Protein AF-X5P9V8-F1 (afdb_monomer_lite)

Sequence (154 aa):
MRTSDTVAATGLAIGGAFGLAGTFVASVPLRETLWAIDGAALVVATALLTMKYQRLGNDCVAAGFLTFLAGESLIISGNAAGLEASVPSYVGGISLWAAALVLISAANTFALWMRLTGLIAAVLFVVTVAMVLWGSPLLPTSAPLPAAGYRSWC

pLDDT: mean 79.04, std 14.7, range [38.16, 96.38]

Structure (mmCIF, N/CA/C/O backbone):
data_AF-X5P9V8-F1
#
_entry.id   AF-X5P9V8-F1
#
loop_
_atom_site.group_PDB
_atom_site.id
_atom_site.type_symbol
_atom_site.label_atom_id
_atom_site.label_alt_id
_atom_site.label_comp_id
_atom_site.label_asym_id
_atom_site.label_entity_id
_atom_site.label_seq_id
_atom_site.pdbx_PDB_ins_code
_atom_site.Cartn_x
_atom_site.Cartn_y
_atom_site.Cartn_z
_atom_site.occupancy
_atom_site.B_iso_or_equiv
_atom_site.auth_seq_id
_atom_site.auth_comp_id
_atom_site.auth_asym_id
_atom_site.auth_atom_id
_atom_site.pdbx_PDB_model_num
ATOM 1 N N . MET A 1 1 ? -12.728 16.805 12.976 1.00 58.06 1 MET A N 1
ATOM 2 C CA . MET A 1 1 ? -11.770 15.938 12.254 1.00 58.06 1 MET A CA 1
ATOM 3 C C . MET A 1 1 ? -10.422 16.095 12.940 1.00 58.06 1 MET A C 1
ATOM 5 O O . MET A 1 1 ? -10.053 17.236 13.195 1.00 58.06 1 MET A O 1
ATOM 9 N N . ARG A 1 2 ? -9.746 15.017 13.362 1.00 80.50 2 ARG A N 1
ATOM 10 C CA . ARG A 1 2 ? -8.413 15.160 13.982 1.00 80.50 2 ARG A CA 1
ATOM 11 C C . ARG A 1 2 ? -7.394 15.472 12.881 1.00 80.50 2 ARG A C 1
ATOM 13 O O . ARG A 1 2 ? -7.542 14.961 11.779 1.00 80.50 2 ARG A O 1
ATOM 20 N N . THR A 1 3 ? -6.343 16.236 13.180 1.00 83.69 3 THR A N 1
ATOM 21 C CA . THR A 1 3 ? -5.285 16.600 12.212 1.00 83.69 3 THR A CA 1
ATOM 22 C C . THR A 1 3 ? -4.722 15.383 11.466 1.00 83.69 3 THR A C 1
ATOM 24 O O . THR A 1 3 ? -4.512 15.442 10.262 1.00 83.69 3 THR A O 1
ATOM 27 N N . SER A 1 4 ? -4.569 14.248 12.158 1.00 82.00 4 SER A N 1
ATOM 28 C CA . SER A 1 4 ? -4.122 12.975 11.571 1.00 82.00 4 SER A CA 1
ATOM 29 C C . SER A 1 4 ? -5.071 12.422 10.494 1.00 82.00 4 SER A C 1
ATOM 31 O O . SER A 1 4 ? -4.605 11.925 9.474 1.00 82.00 4 SER A O 1
ATOM 33 N N . ASP A 1 5 ? -6.393 12.566 10.659 1.00 85.62 5 ASP A N 1
ATOM 34 C CA . ASP A 1 5 ? -7.367 12.112 9.655 1.00 85.62 5 ASP A CA 1
ATOM 35 C C . ASP A 1 5 ? -7.258 12.935 8.369 1.00 85.62 5 ASP A C 1
ATOM 37 O O . ASP A 1 5 ? -7.326 12.387 7.272 1.00 85.62 5 ASP A O 1
ATOM 41 N N . THR A 1 6 ? -7.071 14.251 8.507 1.00 84.19 6 THR A N 1
ATOM 42 C CA . THR A 1 6 ? -6.880 15.153 7.370 1.00 84.19 6 THR A CA 1
ATOM 43 C C . THR A 1 6 ? -5.580 14.835 6.640 1.00 84.19 6 THR A C 1
ATOM 45 O O . THR A 1 6 ? -5.595 14.713 5.423 1.00 84.19 6 THR A O 1
ATOM 48 N N . VAL A 1 7 ? -4.473 14.62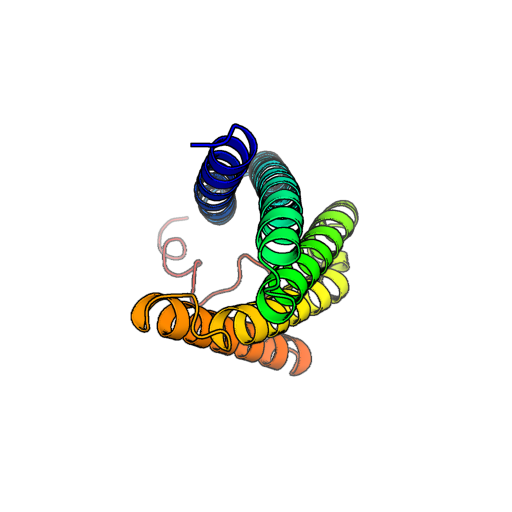7 7.363 1.00 85.19 7 VAL A N 1
ATOM 49 C CA . VAL A 1 7 ? -3.186 14.262 6.747 1.00 85.19 7 VAL A CA 1
ATOM 50 C C . VAL A 1 7 ? -3.275 12.911 6.036 1.00 85.19 7 VAL A C 1
ATOM 52 O O . VAL A 1 7 ? -2.807 12.798 4.909 1.00 85.19 7 VAL A O 1
ATOM 55 N N . ALA A 1 8 ? -3.919 11.908 6.640 1.00 81.94 8 ALA A N 1
ATOM 56 C CA . ALA A 1 8 ? -4.110 10.605 6.005 1.00 81.94 8 ALA A CA 1
ATOM 57 C C . ALA A 1 8 ? -4.977 10.694 4.737 1.00 81.94 8 ALA A C 1
ATOM 59 O O . ALA A 1 8 ? -4.637 10.098 3.718 1.00 81.94 8 ALA A O 1
ATOM 60 N N . ALA A 1 9 ? -6.069 11.464 4.775 1.00 84.44 9 ALA A N 1
ATOM 61 C CA . ALA A 1 9 ? -6.933 11.673 3.614 1.00 84.44 9 ALA A CA 1
ATOM 62 C C . ALA A 1 9 ? -6.204 12.411 2.483 1.00 84.44 9 ALA A C 1
ATOM 64 O O . ALA A 1 9 ? -6.282 11.999 1.327 1.00 84.44 9 ALA A O 1
ATOM 65 N N . THR A 1 10 ? -5.453 13.463 2.816 1.00 83.12 10 THR A N 1
ATOM 66 C CA . THR A 1 10 ? -4.633 14.196 1.847 1.00 83.12 10 THR A CA 1
ATOM 67 C C . THR A 1 10 ? -3.536 13.306 1.267 1.00 83.12 10 THR A C 1
ATOM 69 O O . THR A 1 10 ? -3.335 13.317 0.058 1.00 83.12 10 THR A O 1
ATOM 72 N N . GLY A 1 11 ? -2.869 12.490 2.089 1.00 80.75 11 GLY A N 1
ATOM 73 C CA . GLY A 1 11 ? -1.854 11.538 1.633 1.00 80.75 11 GLY A CA 1
ATOM 74 C C . GLY A 1 11 ? -2.417 10.498 0.662 1.00 80.75 11 GLY A C 1
ATOM 75 O O . GLY A 1 11 ? -1.830 10.276 -0.389 1.00 80.75 11 GLY A O 1
ATOM 76 N N . LEU A 1 12 ? -3.601 9.940 0.942 1.00 80.19 12 LEU A N 1
ATOM 77 C CA . LEU A 1 12 ? -4.298 9.037 0.014 1.00 80.19 12 LEU A CA 1
ATOM 78 C C . LEU A 1 12 ? -4.680 9.727 -1.303 1.00 80.19 12 LEU A C 1
ATOM 80 O O . LEU A 1 12 ? -4.548 9.127 -2.367 1.00 80.19 12 LEU A O 1
ATOM 84 N N . ALA A 1 13 ? -5.149 10.976 -1.242 1.00 83.25 13 ALA A N 1
ATOM 85 C CA . ALA A 1 13 ? -5.520 11.739 -2.432 1.00 83.25 13 ALA A CA 1
ATOM 86 C C . ALA A 1 13 ? -4.300 12.062 -3.310 1.00 83.25 13 ALA A C 1
ATOM 88 O O . ALA A 1 13 ? -4.366 11.920 -4.530 1.00 83.25 13 ALA A O 1
ATOM 89 N N . ILE A 1 14 ? -3.187 12.464 -2.688 1.00 82.44 14 ILE A N 1
ATOM 90 C CA . ILE A 1 14 ? -1.915 12.707 -3.375 1.00 82.44 14 ILE A CA 1
ATOM 91 C C . ILE A 1 14 ? -1.396 11.401 -3.975 1.00 82.44 14 ILE A C 1
ATOM 93 O O . ILE A 1 14 ? -1.106 11.383 -5.166 1.00 82.44 14 ILE A O 1
ATOM 97 N N . GLY A 1 15 ? -1.353 10.314 -3.201 1.00 77.94 15 GLY A N 1
ATOM 98 C CA . GLY A 1 15 ? -0.901 9.012 -3.692 1.00 77.94 15 GLY A CA 1
ATOM 99 C C . GLY A 1 15 ? -1.680 8.561 -4.927 1.00 77.94 15 GLY A C 1
ATOM 100 O O . GLY A 1 15 ? -1.131 8.417 -6.016 1.00 77.94 15 GLY A O 1
ATOM 101 N N . GLY A 1 16 ? -3.012 8.518 -4.825 1.00 74.38 16 GLY A N 1
ATOM 102 C CA . GLY A 1 16 ? -3.866 8.138 -5.953 1.00 74.38 16 GLY A CA 1
ATOM 103 C C . GLY A 1 16 ? -3.672 9.005 -7.206 1.00 74.38 16 GLY A C 1
ATOM 104 O O . GLY A 1 16 ? -3.640 8.479 -8.318 1.00 74.38 16 GLY A O 1
ATOM 105 N N . ALA A 1 17 ? -3.514 10.324 -7.053 1.00 78.62 17 ALA A N 1
ATOM 106 C CA . ALA A 1 17 ? -3.319 11.226 -8.188 1.00 78.62 17 ALA A CA 1
ATOM 107 C C . ALA A 1 17 ? -1.937 11.060 -8.843 1.00 78.62 17 ALA A C 1
ATOM 109 O O . ALA A 1 17 ? -1.839 10.962 -10.068 1.00 78.62 17 ALA A O 1
ATOM 110 N N . PHE A 1 18 ? -0.875 11.022 -8.038 1.00 76.62 18 PHE A N 1
ATOM 111 C CA . PHE A 1 18 ? 0.503 10.959 -8.522 1.00 76.62 18 PHE A CA 1
ATOM 112 C C . PHE A 1 18 ? 0.878 9.559 -9.029 1.00 76.62 18 PHE A C 1
ATOM 114 O O . PHE A 1 18 ? 1.569 9.459 -10.045 1.00 76.62 18 PHE A O 1
ATOM 121 N N . GLY A 1 19 ? 0.351 8.494 -8.420 1.00 72.69 19 GLY A N 1
ATOM 122 C CA . GLY A 1 19 ? 0.527 7.115 -8.881 1.00 72.69 19 GLY A CA 1
ATOM 123 C C . GLY A 1 19 ? -0.100 6.873 -10.256 1.00 72.69 19 GLY A C 1
ATOM 124 O O . GLY A 1 19 ? 0.534 6.313 -11.161 1.00 72.69 19 GLY A O 1
ATOM 125 N N . LEU A 1 20 ? -1.317 7.393 -10.472 1.00 74.50 20 LEU A N 1
ATOM 126 C CA . LEU A 1 20 ? -1.956 7.375 -11.790 1.00 74.50 20 LEU A CA 1
ATOM 127 C C . LEU A 1 20 ? -1.186 8.239 -12.793 1.00 74.50 20 LEU A C 1
ATOM 129 O O . LEU A 1 20 ? -0.881 7.766 -13.886 1.00 74.50 20 LEU A O 1
ATOM 133 N N . ALA A 1 21 ? -0.819 9.470 -12.426 1.00 73.25 21 ALA A N 1
ATOM 134 C CA . ALA A 1 21 ? -0.077 10.363 -13.315 1.00 73.25 21 ALA A CA 1
ATOM 135 C C . ALA A 1 21 ? 1.263 9.754 -13.765 1.00 73.25 21 ALA A C 1
ATOM 137 O O . ALA A 1 21 ? 1.567 9.772 -14.957 1.00 73.25 21 ALA A O 1
ATOM 138 N N . GLY A 1 22 ? 2.030 9.150 -12.849 1.00 66.38 22 GLY A N 1
ATOM 139 C CA . GLY A 1 22 ? 3.294 8.481 -13.167 1.00 66.38 22 GLY A CA 1
ATOM 140 C C . GLY A 1 22 ? 3.127 7.344 -14.178 1.00 66.38 22 GLY A C 1
ATOM 141 O O . GLY A 1 22 ? 3.938 7.199 -15.089 1.00 66.38 22 GLY A O 1
ATOM 142 N N . THR A 1 23 ? 2.024 6.599 -14.094 1.00 72.31 23 THR A N 1
ATOM 143 C CA . THR A 1 23 ? 1.713 5.499 -15.022 1.00 72.31 23 THR A CA 1
ATOM 144 C C . THR A 1 23 ? 1.496 5.974 -16.469 1.00 72.31 23 THR A C 1
ATOM 146 O O . THR A 1 23 ? 1.815 5.237 -17.403 1.00 72.31 23 THR A O 1
ATOM 149 N N . PHE A 1 24 ? 1.006 7.203 -16.681 1.00 73.75 24 PHE A N 1
ATOM 150 C CA . PHE A 1 24 ? 0.706 7.753 -18.017 1.00 73.75 24 PHE A CA 1
ATOM 151 C C . PHE A 1 24 ? 1.788 8.685 -18.583 1.00 73.75 24 PHE A C 1
ATOM 153 O O . PHE A 1 24 ? 1.720 9.075 -19.750 1.00 73.75 24 PHE A O 1
ATOM 160 N N . VAL A 1 25 ? 2.791 9.055 -17.786 1.00 77.69 25 VAL A N 1
ATOM 161 C CA . VAL A 1 25 ? 3.878 9.940 -18.219 1.00 77.69 25 VAL A CA 1
ATOM 162 C C . VAL A 1 25 ? 4.958 9.153 -18.967 1.00 77.69 25 VAL A C 1
ATOM 164 O O . VAL A 1 25 ? 5.521 8.183 -18.462 1.00 77.69 25 VAL A O 1
ATOM 167 N N . ALA A 1 26 ? 5.289 9.612 -20.177 1.00 69.88 26 ALA A N 1
ATOM 168 C CA . ALA A 1 26 ? 6.297 8.981 -21.031 1.00 69.88 26 ALA A CA 1
ATOM 169 C C . ALA A 1 26 ? 7.747 9.268 -20.595 1.00 69.88 26 ALA A C 1
ATOM 171 O O . ALA A 1 26 ? 8.645 8.473 -20.873 1.00 69.88 26 ALA A O 1
ATOM 172 N N . SER A 1 27 ? 8.003 10.397 -19.921 1.00 76.56 27 SER A N 1
ATOM 173 C CA . SER A 1 27 ? 9.354 10.766 -19.494 1.00 76.56 27 SER A CA 1
ATOM 174 C C . SER A 1 27 ? 9.768 9.999 -18.238 1.00 76.56 27 SER A C 1
ATOM 176 O O . SER A 1 27 ? 9.200 10.170 -17.162 1.00 76.56 27 SER A O 1
ATOM 178 N N . VAL A 1 28 ? 10.815 9.179 -18.376 1.00 74.94 28 VAL A N 1
ATOM 179 C CA . VAL A 1 28 ? 11.363 8.345 -17.292 1.00 74.94 28 VAL A CA 1
ATOM 180 C C . VAL A 1 28 ? 11.643 9.143 -16.008 1.00 74.94 28 VAL A C 1
ATOM 182 O O . VAL A 1 28 ? 11.114 8.748 -14.971 1.00 74.94 28 VAL A O 1
ATOM 185 N N . PRO A 1 29 ? 12.348 10.296 -16.044 1.00 77.88 29 PRO A N 1
ATOM 186 C CA . PRO A 1 29 ? 12.695 11.021 -14.818 1.00 77.88 29 PRO A CA 1
ATOM 187 C C . PRO A 1 29 ? 11.470 11.601 -14.103 1.00 77.88 29 PRO A C 1
ATOM 189 O O . PRO A 1 29 ? 11.405 11.644 -12.875 1.00 77.88 29 PRO A O 1
ATOM 192 N N . LEU A 1 30 ? 10.471 12.049 -14.872 1.00 77.75 30 LEU A N 1
ATOM 193 C CA . LEU A 1 30 ? 9.243 12.603 -14.313 1.00 77.75 30 LEU A CA 1
ATOM 194 C C . LEU A 1 30 ? 8.367 11.494 -13.728 1.00 77.75 30 LEU A C 1
ATOM 196 O O . LEU A 1 30 ? 7.838 11.661 -12.637 1.00 77.75 30 LEU A O 1
ATOM 200 N N . ARG A 1 31 ? 8.259 10.349 -14.407 1.00 78.81 31 ARG A N 1
ATOM 201 C CA . ARG A 1 31 ? 7.542 9.171 -13.909 1.00 78.81 31 ARG A CA 1
ATOM 202 C C . ARG A 1 31 ? 8.118 8.660 -12.591 1.00 78.81 31 ARG A C 1
ATOM 204 O O . ARG A 1 31 ? 7.361 8.471 -11.647 1.00 78.81 31 ARG A O 1
ATOM 211 N N . GLU A 1 32 ? 9.436 8.495 -12.507 1.00 78.31 32 GLU A N 1
ATOM 212 C CA . GLU A 1 32 ? 10.104 8.065 -11.271 1.00 78.31 32 GLU A CA 1
ATOM 213 C C . GLU A 1 32 ? 9.881 9.061 -10.128 1.00 78.31 32 GLU A C 1
ATOM 215 O O . GLU A 1 32 ? 9.632 8.655 -8.995 1.00 78.31 32 GLU A O 1
ATOM 220 N N . THR A 1 33 ? 9.887 10.363 -10.434 1.00 80.69 33 THR A N 1
ATOM 221 C CA . THR A 1 33 ? 9.585 11.418 -9.456 1.00 80.69 33 THR A CA 1
ATOM 222 C C . THR A 1 33 ? 8.136 11.342 -8.969 1.00 80.69 33 THR A C 1
ATOM 224 O O . THR A 1 33 ? 7.885 11.419 -7.768 1.00 80.69 33 THR A O 1
ATOM 227 N N . LEU A 1 34 ? 7.173 11.177 -9.881 1.00 81.81 34 LEU A N 1
ATOM 228 C CA . LEU A 1 34 ? 5.752 11.068 -9.538 1.00 81.81 34 LEU A CA 1
ATOM 229 C C . LEU A 1 34 ? 5.480 9.824 -8.682 1.00 81.81 34 LEU A C 1
ATOM 231 O O . LEU A 1 34 ? 4.791 9.931 -7.671 1.00 81.81 34 LEU A O 1
ATOM 235 N N . TRP A 1 35 ? 6.075 8.679 -9.028 1.00 80.75 35 TRP A N 1
ATOM 236 C CA . TRP A 1 35 ? 5.978 7.454 -8.228 1.00 80.75 35 TRP A CA 1
ATOM 237 C C . TRP A 1 35 ? 6.656 7.577 -6.861 1.00 80.75 35 TRP A C 1
ATOM 239 O O . TRP A 1 35 ? 6.138 7.061 -5.876 1.00 80.75 35 TRP A O 1
ATOM 249 N N . ALA A 1 36 ? 7.774 8.299 -6.758 1.00 83.75 36 ALA A N 1
ATOM 250 C CA . ALA A 1 36 ? 8.406 8.549 -5.464 1.00 83.75 36 ALA A CA 1
ATOM 251 C C . ALA A 1 36 ? 7.521 9.409 -4.541 1.00 83.75 36 ALA A C 1
ATOM 253 O O . ALA A 1 36 ? 7.430 9.137 -3.343 1.00 83.75 36 ALA A O 1
ATOM 254 N N . ILE A 1 37 ? 6.851 10.430 -5.092 1.00 84.19 37 ILE A N 1
ATOM 255 C CA . ILE A 1 37 ? 5.907 11.277 -4.343 1.00 84.19 37 ILE A CA 1
ATOM 256 C C . ILE A 1 37 ? 4.691 10.463 -3.891 1.00 84.19 37 ILE A C 1
ATOM 258 O O . ILE A 1 37 ? 4.285 10.575 -2.733 1.00 84.19 37 ILE A O 1
ATOM 262 N N . ASP A 1 38 ? 4.137 9.646 -4.788 1.00 84.88 38 ASP A N 1
ATOM 263 C CA . ASP A 1 38 ? 3.035 8.728 -4.495 1.00 84.88 38 ASP A CA 1
ATOM 264 C C . ASP A 1 38 ? 3.379 7.792 -3.331 1.00 84.88 38 ASP A C 1
ATOM 266 O O . ASP A 1 38 ? 2.735 7.848 -2.279 1.00 84.88 38 ASP A O 1
ATOM 270 N N . GLY A 1 39 ? 4.469 7.032 -3.458 1.00 83.81 39 GLY A N 1
ATOM 271 C CA . GLY A 1 39 ? 4.862 6.073 -2.434 1.00 83.81 39 GLY A CA 1
ATOM 272 C C . GLY A 1 39 ? 5.110 6.727 -1.073 1.00 83.81 39 GLY A C 1
ATOM 273 O O . GLY A 1 39 ? 4.636 6.237 -0.045 1.00 83.81 39 GLY A O 1
ATOM 274 N N . ALA A 1 40 ? 5.775 7.887 -1.032 1.00 88.69 40 ALA A N 1
ATOM 275 C CA . ALA A 1 40 ? 5.969 8.624 0.218 1.00 88.69 40 ALA A CA 1
ATOM 276 C C . ALA A 1 40 ? 4.634 9.063 0.853 1.00 88.69 40 ALA A C 1
ATOM 278 O O . ALA A 1 40 ? 4.457 8.956 2.072 1.00 88.69 40 ALA A O 1
ATOM 279 N N . ALA A 1 41 ? 3.679 9.527 0.043 1.00 88.31 41 ALA A N 1
ATOM 280 C CA . ALA A 1 41 ? 2.356 9.922 0.515 1.00 88.31 41 ALA A CA 1
ATOM 281 C C . ALA A 1 41 ? 1.557 8.722 1.059 1.00 88.31 41 ALA A C 1
ATOM 283 O O . ALA A 1 41 ? 0.922 8.838 2.116 1.00 88.31 41 ALA A O 1
ATOM 284 N N . LEU A 1 42 ? 1.641 7.563 0.398 1.00 87.62 42 LEU A N 1
ATOM 285 C CA . LEU A 1 42 ? 1.008 6.318 0.837 1.00 87.62 42 LEU A CA 1
ATOM 286 C C . LEU A 1 42 ? 1.615 5.785 2.139 1.00 87.62 42 LEU A C 1
ATOM 288 O O . LEU A 1 42 ? 0.861 5.417 3.046 1.00 87.62 42 LEU A O 1
ATOM 292 N N . VAL A 1 43 ? 2.943 5.817 2.299 1.00 93.62 43 VAL A N 1
ATOM 293 C CA . VAL A 1 43 ? 3.617 5.449 3.561 1.00 93.62 43 VAL A CA 1
ATOM 294 C C . VAL A 1 43 ? 3.110 6.310 4.719 1.00 93.62 43 VAL A C 1
ATOM 296 O O . VAL A 1 43 ? 2.721 5.784 5.764 1.00 93.62 43 VAL A O 1
ATOM 299 N N . VAL A 1 44 ? 3.050 7.634 4.547 1.00 92.69 44 VAL A N 1
ATOM 300 C CA . VAL A 1 44 ? 2.571 8.535 5.609 1.00 92.69 44 VAL A CA 1
ATOM 301 C C . VAL A 1 44 ? 1.102 8.264 5.941 1.00 92.69 44 VAL A C 1
ATOM 303 O O . VAL A 1 44 ? 0.742 8.153 7.117 1.00 92.69 44 VAL A O 1
ATOM 306 N N . ALA A 1 45 ? 0.243 8.127 4.929 1.00 92.44 45 ALA A N 1
ATOM 307 C CA . ALA A 1 45 ? -1.180 7.890 5.144 1.00 92.44 45 ALA A CA 1
ATOM 308 C C . ALA A 1 45 ? -1.446 6.562 5.870 1.00 92.44 45 ALA A C 1
ATOM 310 O O . ALA A 1 45 ? -2.206 6.520 6.840 1.00 92.44 45 ALA A O 1
ATOM 311 N N . THR A 1 46 ? -0.792 5.484 5.440 1.00 93.88 46 THR A N 1
ATOM 312 C CA . THR A 1 46 ? -0.971 4.139 6.009 1.00 93.88 46 THR A CA 1
ATOM 313 C C . THR A 1 46 ? -0.394 4.024 7.418 1.00 93.88 46 THR A C 1
ATOM 315 O O . THR A 1 46 ? -1.009 3.373 8.266 1.00 93.88 46 THR A O 1
ATOM 318 N N . ALA A 1 47 ? 0.693 4.735 7.739 1.00 95.00 47 ALA A N 1
ATOM 319 C CA . ALA A 1 47 ? 1.198 4.844 9.109 1.00 95.00 47 ALA A CA 1
ATOM 320 C C . ALA A 1 47 ? 0.161 5.489 10.045 1.00 95.00 47 ALA A C 1
ATOM 322 O O . ALA A 1 47 ? -0.145 4.964 11.119 1.00 95.00 47 ALA A O 1
ATOM 323 N N . LEU A 1 48 ? -0.435 6.610 9.626 1.00 93.12 48 LEU A N 1
ATOM 324 C CA . LEU A 1 48 ? -1.447 7.313 10.418 1.00 93.12 48 LEU A CA 1
ATOM 325 C C . LEU A 1 48 ? -2.731 6.490 10.581 1.00 93.12 48 LEU A C 1
ATOM 327 O O . LEU A 1 48 ? -3.303 6.456 11.676 1.00 93.12 48 LEU A O 1
ATOM 331 N N . LEU A 1 49 ? -3.164 5.787 9.529 1.00 91.75 49 LEU A N 1
ATOM 332 C CA . LEU A 1 49 ? -4.318 4.887 9.582 1.00 91.75 49 LEU A CA 1
ATOM 333 C C . LEU A 1 49 ? -4.058 3.678 10.484 1.00 91.75 49 LEU A C 1
ATOM 335 O O . LEU A 1 49 ? -4.929 3.335 11.282 1.00 91.75 49 LEU A O 1
ATOM 339 N N . THR A 1 50 ? -2.858 3.097 10.443 1.00 95.00 50 THR A N 1
ATOM 340 C CA . THR A 1 50 ? -2.443 2.024 11.362 1.00 95.00 50 THR A CA 1
ATOM 341 C C . THR A 1 50 ? -2.616 2.470 12.811 1.00 95.00 50 THR A C 1
ATOM 343 O O . THR A 1 50 ? -3.351 1.843 13.575 1.00 95.00 50 THR A O 1
ATOM 346 N N . MET A 1 51 ? -2.033 3.619 13.172 1.00 95.75 51 MET A N 1
ATOM 347 C CA . MET A 1 51 ? -2.139 4.172 14.526 1.00 95.75 51 MET A CA 1
ATOM 348 C C . MET A 1 51 ? -3.589 4.471 14.917 1.00 95.75 51 MET A C 1
ATOM 350 O O . MET A 1 51 ? -3.984 4.264 16.065 1.00 95.75 51 MET A O 1
ATOM 354 N N . LYS A 1 52 ? -4.400 4.969 13.977 1.00 92.62 52 LYS A N 1
ATOM 355 C CA . LYS A 1 52 ? -5.821 5.245 14.205 1.00 92.62 52 LYS A CA 1
ATOM 356 C C . LYS A 1 52 ? -6.592 3.969 14.526 1.00 92.62 52 LYS A C 1
ATOM 358 O O . LYS A 1 52 ? -7.279 3.937 15.541 1.00 92.62 52 LYS A O 1
ATOM 363 N N . TYR A 1 53 ? -6.497 2.943 13.684 1.00 91.94 53 TYR A N 1
ATOM 364 C CA . TYR A 1 53 ? -7.275 1.715 13.856 1.00 91.94 53 TYR A CA 1
ATOM 365 C C . TYR A 1 53 ? -6.791 0.875 15.034 1.00 91.94 53 TYR A C 1
ATOM 367 O O . TYR A 1 53 ? -7.627 0.319 15.743 1.00 91.94 53 TYR A O 1
ATOM 375 N N . GLN A 1 54 ? -5.491 0.896 15.337 1.00 93.50 54 GLN A N 1
ATOM 376 C CA . GLN A 1 54 ? -4.960 0.289 16.556 1.00 93.50 54 GLN A CA 1
ATOM 377 C C . GLN A 1 54 ? -5.555 0.952 17.809 1.00 93.50 54 GLN A C 1
ATOM 379 O O . GLN A 1 54 ? -6.036 0.275 18.711 1.00 93.50 54 GLN A O 1
ATOM 384 N N . ARG A 1 55 ? -5.621 2.292 17.851 1.00 92.81 55 ARG A N 1
ATOM 385 C CA . ARG A 1 55 ? -6.254 3.029 18.967 1.00 92.81 55 ARG A CA 1
ATOM 386 C C . ARG A 1 55 ? -7.763 2.806 19.076 1.00 92.81 55 ARG A C 1
ATOM 388 O O . ARG A 1 55 ? -8.335 3.084 20.124 1.00 92.81 55 ARG A O 1
ATOM 395 N N . LEU A 1 56 ? -8.405 2.349 18.003 1.00 91.88 56 LEU A N 1
ATOM 396 C CA . LEU A 1 56 ? -9.817 1.965 17.987 1.00 91.88 56 LEU A CA 1
ATOM 397 C C . LEU A 1 56 ? -10.029 0.483 18.349 1.00 91.88 56 LEU A C 1
ATOM 399 O O . LEU A 1 56 ? -11.165 0.021 18.304 1.00 91.88 56 LEU A O 1
ATOM 403 N N . GLY A 1 57 ? -8.965 -0.257 18.693 1.00 92.12 57 GLY A N 1
ATOM 404 C CA . GLY A 1 57 ? -9.022 -1.687 19.014 1.00 92.12 57 GLY A CA 1
ATOM 405 C C . GLY A 1 57 ? -9.280 -2.583 17.800 1.00 92.12 57 GLY A C 1
ATOM 406 O O . GLY A 1 57 ? -9.730 -3.715 17.953 1.00 92.12 57 GLY A O 1
ATOM 407 N N . ASN A 1 58 ? -9.055 -2.076 16.584 1.00 92.50 58 ASN A N 1
ATOM 408 C CA . ASN A 1 58 ? -9.243 -2.829 15.351 1.00 92.50 58 ASN A CA 1
ATOM 409 C C . ASN A 1 58 ? -7.900 -3.310 14.799 1.00 92.50 58 ASN A C 1
ATOM 411 O O . ASN A 1 58 ? -7.371 -2.777 13.817 1.00 92.50 58 ASN A O 1
ATOM 415 N N . ASP A 1 59 ? -7.362 -4.332 15.454 1.00 92.31 59 ASP A N 1
ATOM 416 C CA . ASP A 1 59 ? -6.017 -4.842 15.190 1.00 92.31 59 ASP A CA 1
ATOM 417 C C . ASP A 1 59 ? -5.883 -5.452 13.793 1.00 92.31 59 ASP A C 1
ATOM 419 O O . ASP A 1 59 ? -4.835 -5.329 13.170 1.00 92.31 59 ASP A O 1
ATOM 423 N N . CYS A 1 60 ? -6.952 -6.048 13.253 1.00 92.12 60 CYS A N 1
ATOM 424 C CA . CYS A 1 60 ? -6.939 -6.628 11.908 1.00 92.12 60 CYS A CA 1
ATOM 425 C C . CYS A 1 60 ? -6.785 -5.548 10.825 1.00 92.12 60 CYS A C 1
ATOM 427 O O . CYS A 1 60 ? -5.953 -5.679 9.927 1.00 92.12 60 CYS A O 1
ATOM 429 N N . VAL A 1 61 ? -7.527 -4.441 10.940 1.00 92.81 61 VAL A N 1
ATOM 430 C CA . VAL A 1 61 ? -7.395 -3.310 10.007 1.00 92.81 61 VAL A CA 1
ATOM 431 C C . VAL A 1 61 ? -6.056 -2.604 10.185 1.00 92.81 61 VAL A C 1
ATOM 433 O O . VAL A 1 61 ? -5.424 -2.241 9.194 1.00 92.81 61 VAL A O 1
ATOM 436 N N . ALA A 1 62 ? -5.601 -2.429 11.428 1.00 93.81 62 ALA A N 1
ATOM 437 C CA . ALA A 1 62 ? -4.293 -1.847 11.704 1.00 93.81 62 ALA A CA 1
ATOM 438 C C . ALA A 1 62 ? -3.163 -2.694 11.099 1.00 93.81 62 ALA A C 1
ATOM 440 O O . ALA A 1 62 ? -2.300 -2.152 10.413 1.00 93.81 62 ALA A O 1
ATOM 441 N N . ALA A 1 63 ? -3.210 -4.017 11.278 1.00 95.19 63 ALA A N 1
ATOM 442 C CA . ALA A 1 63 ? -2.272 -4.948 10.660 1.00 95.19 63 ALA A CA 1
ATOM 443 C C . ALA A 1 63 ? -2.311 -4.844 9.132 1.00 95.19 63 ALA A C 1
ATOM 445 O O . ALA A 1 63 ? -1.260 -4.769 8.510 1.00 95.19 63 ALA A O 1
ATOM 446 N N . GLY A 1 64 ? -3.500 -4.747 8.533 1.00 95.00 64 GLY A N 1
ATOM 447 C CA . GLY A 1 64 ? -3.645 -4.544 7.095 1.00 95.00 64 GLY A CA 1
ATOM 448 C C . GLY A 1 64 ? -2.959 -3.270 6.588 1.00 95.00 64 GLY A C 1
ATOM 449 O O . GLY A 1 64 ? -2.170 -3.338 5.649 1.00 95.00 64 GLY A O 1
ATOM 450 N N . PHE A 1 65 ? -3.174 -2.117 7.231 1.00 95.56 65 PHE A N 1
ATOM 451 C CA . PHE A 1 65 ? -2.477 -0.878 6.851 1.00 95.56 65 PHE A CA 1
ATOM 452 C C . PHE A 1 65 ? -0.963 -0.948 7.081 1.00 95.56 65 PHE A C 1
ATOM 454 O O . PHE A 1 65 ? -0.202 -0.427 6.266 1.00 95.56 65 PHE A O 1
ATOM 461 N N . LEU A 1 66 ? -0.518 -1.631 8.135 1.00 95.31 66 LEU A N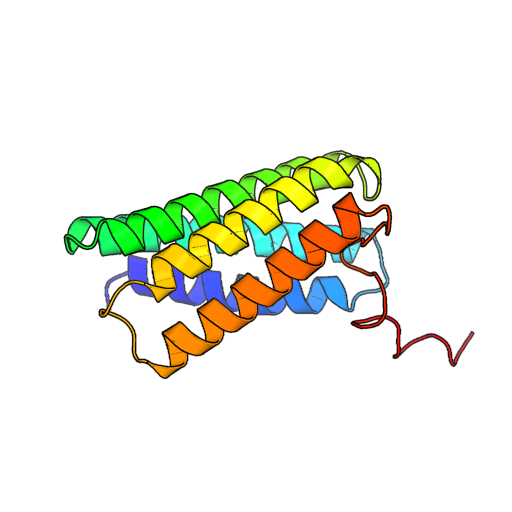 1
ATOM 462 C CA . LEU A 1 66 ? 0.901 -1.848 8.401 1.00 95.31 66 LEU A CA 1
ATOM 463 C C . LEU A 1 66 ? 1.550 -2.745 7.335 1.00 95.31 66 LEU A C 1
ATOM 465 O O . LEU A 1 66 ? 2.655 -2.465 6.877 1.00 95.31 66 LEU A O 1
ATOM 469 N N . THR A 1 67 ? 0.857 -3.801 6.901 1.00 96.38 67 THR A N 1
ATOM 470 C CA . THR A 1 67 ? 1.299 -4.657 5.792 1.00 96.38 67 THR A CA 1
ATOM 471 C C . THR A 1 67 ? 1.354 -3.872 4.481 1.00 96.38 67 THR A C 1
ATOM 473 O O . THR A 1 67 ? 2.311 -4.031 3.724 1.00 96.38 67 THR A O 1
ATOM 476 N N . PHE A 1 68 ? 0.387 -2.980 4.232 1.00 92.75 68 PHE A N 1
ATOM 477 C CA . PHE A 1 68 ? 0.408 -2.111 3.054 1.00 92.75 68 PHE A CA 1
ATOM 478 C C . PHE A 1 68 ? 1.641 -1.200 3.061 1.00 92.75 68 PHE A C 1
ATOM 480 O O . PHE A 1 68 ? 2.360 -1.130 2.067 1.00 92.75 68 PHE A O 1
ATOM 487 N N . LEU A 1 69 ? 1.921 -0.561 4.201 1.00 94.94 69 LEU A N 1
ATOM 488 C CA . LEU A 1 69 ? 3.096 0.288 4.403 1.00 94.94 69 LEU A CA 1
ATOM 489 C C . LEU A 1 69 ? 4.408 -0.462 4.132 1.00 94.94 69 LEU A C 1
ATOM 491 O O . LEU A 1 69 ? 5.318 0.086 3.507 1.00 94.94 69 LEU A O 1
ATOM 495 N N . ALA A 1 70 ? 4.511 -1.713 4.588 1.00 94.62 70 ALA A N 1
ATOM 496 C CA . ALA A 1 70 ? 5.679 -2.552 4.334 1.00 94.62 70 ALA A CA 1
ATOM 497 C C . ALA A 1 70 ? 5.843 -2.864 2.836 1.00 94.62 70 ALA A C 1
ATOM 499 O O . ALA A 1 70 ? 6.955 -2.781 2.315 1.00 94.62 70 ALA A O 1
ATOM 500 N N . GLY A 1 71 ? 4.742 -3.171 2.139 1.00 91.06 71 GLY A N 1
ATOM 501 C CA . GLY A 1 71 ? 4.743 -3.397 0.690 1.00 91.06 71 GLY A CA 1
ATOM 502 C C . GLY A 1 71 ? 5.174 -2.166 -0.103 1.00 91.06 71 GLY A C 1
ATOM 503 O O . GLY A 1 71 ? 6.044 -2.264 -0.965 1.00 91.06 71 GLY A O 1
ATOM 504 N N . GLU A 1 72 ? 4.636 -1.002 0.256 1.00 90.69 72 GLU A N 1
ATOM 505 C CA . GLU A 1 72 ? 4.998 0.287 -0.341 1.00 90.69 72 GLU A CA 1
ATOM 506 C C . GLU A 1 72 ? 6.488 0.596 -0.152 1.00 90.69 72 GLU A C 1
ATOM 508 O O . GLU A 1 72 ? 7.205 0.902 -1.101 1.00 90.69 72 GLU A O 1
ATOM 513 N N . SER A 1 73 ? 6.992 0.429 1.074 1.00 89.94 73 SER A N 1
ATOM 514 C CA . SER A 1 73 ? 8.402 0.678 1.396 1.00 89.94 73 SER A CA 1
ATOM 515 C C . SER A 1 73 ? 9.342 -0.217 0.580 1.00 89.94 73 SER A C 1
ATOM 517 O O . SER A 1 73 ? 10.409 0.227 0.150 1.00 89.94 73 SER A O 1
ATOM 519 N N . LEU A 1 74 ? 8.937 -1.466 0.329 1.00 87.94 74 LEU A N 1
ATOM 520 C CA . LEU A 1 74 ? 9.692 -2.396 -0.503 1.00 87.94 74 LEU A CA 1
ATOM 521 C C . LEU A 1 74 ? 9.721 -1.940 -1.971 1.00 87.94 74 LEU A C 1
ATOM 523 O O . LEU A 1 74 ? 10.789 -1.960 -2.583 1.00 87.94 74 LEU A O 1
ATOM 527 N N . ILE A 1 75 ? 8.599 -1.457 -2.514 1.00 84.25 75 ILE A N 1
ATOM 528 C CA . ILE A 1 75 ? 8.516 -0.941 -3.893 1.00 84.25 75 ILE A CA 1
ATOM 529 C C . ILE A 1 75 ? 9.379 0.311 -4.062 1.00 84.25 75 ILE A C 1
ATOM 531 O O . ILE A 1 75 ? 10.181 0.377 -4.995 1.00 84.25 75 ILE A O 1
ATOM 535 N N . ILE A 1 76 ? 9.292 1.262 -3.126 1.00 82.62 76 ILE A N 1
ATOM 536 C CA . ILE A 1 76 ? 10.117 2.480 -3.137 1.00 82.62 76 ILE A CA 1
ATOM 537 C C . ILE A 1 76 ? 11.605 2.122 -3.107 1.00 82.62 76 ILE A C 1
ATOM 539 O O . ILE A 1 76 ? 12.390 2.691 -3.866 1.00 82.62 76 ILE A O 1
ATOM 543 N N . SER A 1 77 ? 11.998 1.157 -2.268 1.00 80.25 77 SER A N 1
ATOM 544 C CA . SER A 1 77 ? 13.395 0.712 -2.191 1.00 80.25 77 SER A CA 1
ATOM 545 C C . SER A 1 77 ? 13.888 0.081 -3.497 1.00 80.25 77 SER A C 1
ATOM 547 O O . SER A 1 77 ? 15.057 0.229 -3.848 1.00 80.25 77 SER A O 1
ATOM 549 N N . GLY A 1 78 ? 12.986 -0.567 -4.243 1.00 71.38 78 GLY A N 1
ATOM 550 C CA . GLY A 1 78 ? 13.257 -1.107 -5.569 1.00 71.38 78 GLY A CA 1
ATOM 551 C C . GLY A 1 78 ? 13.592 -0.033 -6.591 1.00 71.38 78 GLY A C 1
ATOM 552 O O . GLY A 1 78 ? 14.561 -0.193 -7.321 1.00 71.38 78 GLY A O 1
ATOM 553 N N . ASN A 1 79 ? 12.864 1.088 -6.588 1.00 66.44 79 ASN A N 1
ATOM 554 C CA . ASN A 1 79 ? 12.962 2.135 -7.612 1.00 66.44 79 ASN A CA 1
ATOM 555 C C . ASN A 1 79 ? 14.399 2.675 -7.815 1.00 66.44 79 ASN A C 1
ATOM 557 O O . ASN A 1 79 ? 14.762 3.083 -8.914 1.00 66.44 79 ASN A O 1
ATOM 561 N N . ALA A 1 80 ? 15.254 2.609 -6.787 1.00 59.88 80 ALA A N 1
ATOM 562 C CA . ALA A 1 80 ? 16.665 2.996 -6.863 1.00 59.88 80 ALA A CA 1
ATOM 563 C C . ALA A 1 80 ? 17.553 2.049 -7.706 1.00 59.88 80 ALA A C 1
ATOM 565 O O . ALA A 1 80 ? 18.650 2.439 -8.102 1.00 59.88 80 ALA A O 1
ATOM 566 N N . ALA A 1 81 ? 17.111 0.816 -7.977 1.00 57.62 81 ALA A N 1
ATOM 567 C CA . ALA A 1 81 ? 17.863 -0.203 -8.717 1.00 57.62 81 ALA A CA 1
ATOM 568 C C . ALA A 1 81 ? 17.590 -0.197 -10.239 1.00 57.62 81 ALA A C 1
ATOM 570 O O . ALA A 1 81 ? 18.293 -0.874 -10.989 1.00 57.62 81 ALA A O 1
ATOM 571 N N . GLY A 1 82 ? 16.595 0.566 -10.709 1.00 59.94 82 GLY A N 1
ATOM 572 C CA . GLY A 1 82 ? 16.143 0.584 -12.106 1.00 59.94 82 GLY A CA 1
ATOM 573 C C . GLY A 1 82 ? 15.087 -0.488 -12.426 1.00 59.94 82 GLY A C 1
ATOM 574 O O . GLY A 1 82 ? 14.940 -1.476 -11.705 1.00 59.94 82 GLY A O 1
ATOM 575 N N . LEU A 1 83 ? 14.323 -0.287 -13.510 1.00 60.88 83 LEU A N 1
ATOM 576 C CA . LEU A 1 83 ? 13.072 -1.012 -13.815 1.00 60.88 83 LEU A CA 1
ATOM 577 C C . LEU A 1 83 ? 13.198 -2.551 -13.794 1.00 60.88 8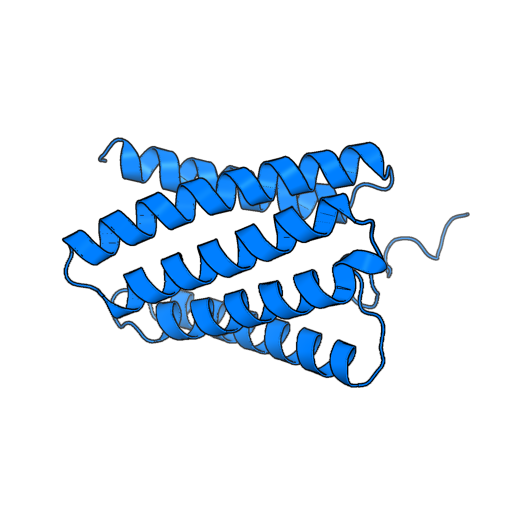3 LEU A C 1
ATOM 579 O O . LEU A 1 83 ? 12.357 -3.223 -13.202 1.00 60.88 83 LEU A O 1
ATOM 583 N N . GLU A 1 84 ? 14.245 -3.115 -14.404 1.00 59.69 84 GLU A N 1
ATOM 584 C CA . GLU A 1 84 ? 14.413 -4.577 -14.486 1.00 59.69 84 GLU A CA 1
ATOM 585 C C . GLU A 1 84 ? 14.981 -5.201 -13.204 1.00 59.69 84 GLU A C 1
ATOM 587 O O . GLU A 1 84 ? 14.574 -6.292 -12.809 1.00 59.69 84 GLU A O 1
ATOM 592 N N . ALA A 1 85 ? 15.871 -4.497 -12.499 1.00 59.94 85 ALA A N 1
ATOM 593 C CA . ALA A 1 85 ? 16.415 -4.975 -11.227 1.00 59.94 85 ALA A CA 1
ATOM 594 C C . ALA A 1 85 ? 15.401 -4.855 -10.073 1.00 59.94 85 ALA A C 1
ATOM 596 O O . ALA A 1 85 ? 15.537 -5.530 -9.053 1.00 59.94 85 ALA A O 1
ATOM 597 N N . SER A 1 86 ? 14.360 -4.036 -10.249 1.00 65.56 86 SER A N 1
ATOM 598 C CA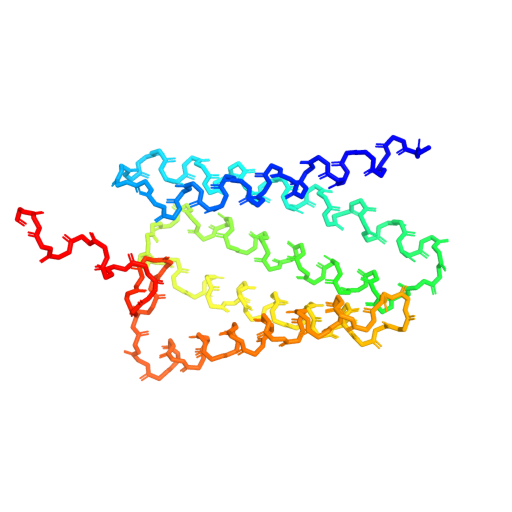 . SER A 1 86 ? 13.272 -3.841 -9.282 1.00 65.56 86 SER A CA 1
ATOM 599 C C . SER A 1 86 ? 12.216 -4.946 -9.309 1.00 65.56 86 SER A C 1
ATOM 601 O O . SER A 1 86 ? 11.298 -4.919 -8.497 1.00 65.56 86 SER A O 1
ATOM 603 N N . VAL A 1 87 ? 12.290 -5.915 -10.229 1.00 70.75 87 VAL A N 1
ATOM 604 C CA . VAL A 1 87 ? 11.236 -6.935 -10.380 1.00 70.75 87 VAL A CA 1
ATOM 605 C C . VAL A 1 87 ? 10.994 -7.729 -9.083 1.00 70.75 87 VAL A C 1
ATOM 607 O O . VAL A 1 87 ? 9.833 -7.855 -8.693 1.00 70.75 87 VAL A O 1
ATOM 610 N N . PRO A 1 88 ? 12.016 -8.211 -8.344 1.00 77.69 88 PRO A N 1
ATOM 611 C CA . PRO A 1 88 ? 11.780 -8.949 -7.101 1.00 77.69 88 PRO A CA 1
ATOM 612 C C . PRO A 1 88 ? 11.135 -8.105 -5.991 1.00 77.69 88 PRO A C 1
ATOM 614 O O . PRO A 1 88 ? 10.235 -8.585 -5.302 1.00 77.69 88 PRO A O 1
ATOM 617 N N . SER A 1 89 ? 11.560 -6.848 -5.820 1.00 81.94 89 SER A N 1
ATOM 618 C CA . SER A 1 89 ? 10.985 -5.937 -4.820 1.00 81.94 89 SER A CA 1
ATOM 619 C C . SER A 1 89 ? 9.582 -5.482 -5.210 1.00 81.94 89 SER A C 1
ATOM 621 O O . SER A 1 89 ? 8.708 -5.403 -4.349 1.00 81.94 89 SER A O 1
ATOM 623 N N . TYR A 1 90 ? 9.331 -5.278 -6.504 1.00 80.12 90 TYR A N 1
ATOM 624 C CA . TYR A 1 90 ? 8.004 -5.004 -7.040 1.00 80.12 90 TYR A CA 1
ATOM 625 C C . TYR A 1 90 ? 7.043 -6.161 -6.757 1.00 80.12 90 TYR A C 1
ATOM 627 O O . TYR A 1 90 ? 6.009 -5.941 -6.132 1.00 80.12 90 TYR A O 1
ATOM 635 N N . VAL A 1 91 ? 7.413 -7.398 -7.116 1.00 84.50 91 VAL A N 1
ATOM 636 C CA . VAL A 1 91 ? 6.608 -8.606 -6.853 1.00 84.50 91 VAL A CA 1
ATOM 637 C C . VAL A 1 91 ? 6.357 -8.795 -5.359 1.00 84.50 91 VAL A C 1
ATOM 639 O O . VAL A 1 91 ? 5.224 -9.064 -4.950 1.00 84.50 91 VAL A O 1
ATOM 642 N N . GLY A 1 92 ? 7.392 -8.631 -4.532 1.00 86.38 92 GLY A N 1
ATOM 643 C CA . GLY A 1 92 ? 7.255 -8.701 -3.079 1.00 86.38 92 GLY A CA 1
ATOM 644 C C . GLY A 1 92 ? 6.287 -7.644 -2.541 1.00 86.38 92 GLY A C 1
ATOM 645 O O . GLY A 1 92 ? 5.414 -7.956 -1.733 1.00 86.38 92 GLY A O 1
ATOM 646 N N . GLY A 1 93 ? 6.388 -6.410 -3.032 1.00 88.50 93 GLY A N 1
ATOM 647 C CA . GLY A 1 93 ? 5.552 -5.301 -2.591 1.00 88.50 93 GLY A CA 1
ATOM 648 C C . GLY A 1 93 ? 4.085 -5.448 -2.976 1.00 88.50 93 GLY A C 1
ATOM 649 O O . GLY A 1 93 ? 3.219 -5.337 -2.110 1.00 88.50 93 GLY A O 1
ATOM 650 N N . ILE A 1 94 ? 3.788 -5.799 -4.232 1.00 88.44 94 ILE A N 1
ATOM 651 C CA . ILE A 1 94 ? 2.401 -6.033 -4.671 1.00 88.44 94 ILE A CA 1
ATOM 652 C C . ILE A 1 94 ? 1.784 -7.263 -3.983 1.00 88.44 94 ILE A C 1
ATOM 654 O O . ILE A 1 94 ? 0.580 -7.285 -3.727 1.00 88.44 94 ILE A O 1
ATOM 658 N N . SER A 1 95 ? 2.597 -8.262 -3.613 1.00 89.94 95 SER A N 1
ATOM 659 C CA . SER A 1 95 ? 2.141 -9.407 -2.808 1.00 89.94 95 SER A CA 1
ATOM 660 C C . SER A 1 95 ? 1.716 -8.966 -1.405 1.00 89.94 95 SER A C 1
ATOM 662 O O . SER A 1 95 ? 0.676 -9.397 -0.901 1.00 89.94 95 SER A O 1
ATOM 664 N N . LEU A 1 96 ? 2.487 -8.069 -0.783 1.00 92.88 96 LEU A N 1
ATOM 665 C CA . LEU A 1 96 ? 2.146 -7.479 0.512 1.00 92.88 96 LEU A CA 1
ATOM 666 C C . LEU A 1 96 ? 0.908 -6.581 0.415 1.00 92.88 96 LEU A C 1
ATOM 668 O O . LEU A 1 96 ? 0.045 -6.657 1.288 1.00 92.88 96 LEU A O 1
ATOM 672 N N . TRP A 1 97 ? 0.750 -5.801 -0.657 1.00 92.31 97 TRP A N 1
ATOM 673 C CA . TRP A 1 97 ? -0.486 -5.050 -0.903 1.00 92.31 97 TRP A CA 1
ATOM 674 C C . TRP A 1 97 ? -1.706 -5.962 -1.042 1.00 92.31 97 TRP A C 1
ATOM 676 O O . TRP A 1 97 ? -2.750 -5.672 -0.458 1.00 92.31 97 TRP A O 1
ATOM 686 N N . ALA A 1 98 ? -1.590 -7.081 -1.760 1.00 91.12 98 ALA A N 1
ATOM 687 C CA . ALA A 1 98 ? -2.679 -8.046 -1.875 1.00 91.12 98 ALA A CA 1
ATOM 688 C C . ALA A 1 98 ? -3.090 -8.596 -0.499 1.00 91.12 98 ALA A C 1
ATOM 690 O O . ALA A 1 98 ? -4.271 -8.570 -0.146 1.00 91.12 98 ALA A O 1
ATOM 691 N N . ALA A 1 99 ? -2.117 -9.025 0.312 1.00 93.00 99 ALA A N 1
ATOM 692 C CA . ALA A 1 99 ? -2.365 -9.506 1.671 1.00 93.00 99 ALA A CA 1
ATOM 693 C C . ALA A 1 99 ? -2.987 -8.417 2.566 1.00 93.00 99 ALA A C 1
ATOM 695 O O . ALA A 1 99 ? -3.958 -8.674 3.281 1.00 93.00 99 ALA A O 1
ATOM 696 N N . ALA A 1 100 ? -2.481 -7.185 2.479 1.00 93.31 100 ALA A N 1
ATOM 697 C CA . ALA A 1 100 ? -3.006 -6.031 3.198 1.00 93.31 100 ALA A CA 1
ATOM 698 C C . ALA A 1 100 ? -4.480 -5.763 2.869 1.00 93.31 100 ALA A C 1
ATOM 700 O O . ALA A 1 100 ? -5.296 -5.582 3.773 1.00 93.31 100 ALA A O 1
ATOM 701 N N . LEU A 1 101 ? -4.842 -5.780 1.584 1.00 91.19 101 LEU A N 1
ATOM 702 C CA . LEU A 1 101 ? -6.216 -5.556 1.141 1.00 91.19 101 LEU A CA 1
ATOM 703 C C . LEU A 1 101 ? -7.167 -6.656 1.612 1.00 91.19 101 LEU A C 1
ATOM 705 O O . LEU A 1 101 ? -8.306 -6.347 1.967 1.00 91.19 101 LEU A O 1
ATOM 709 N N . VAL A 1 102 ? -6.713 -7.911 1.679 1.00 91.88 102 VAL A N 1
ATOM 710 C CA . VAL A 1 102 ? -7.494 -9.006 2.275 1.00 91.88 102 VAL A CA 1
ATOM 711 C C . VAL A 1 102 ? -7.749 -8.740 3.759 1.00 91.88 102 VAL A C 1
ATOM 713 O O . VAL A 1 102 ? -8.896 -8.828 4.195 1.00 91.88 102 VAL A O 1
ATOM 716 N N . LEU A 1 103 ? -6.722 -8.349 4.522 1.00 90.75 103 LEU A N 1
ATOM 717 C CA . LEU A 1 103 ? -6.855 -8.024 5.950 1.00 90.75 103 LEU A CA 1
ATOM 718 C C . LEU A 1 103 ? -7.816 -6.848 6.186 1.00 90.75 103 LEU A C 1
ATOM 720 O O . LEU A 1 103 ? -8.741 -6.952 6.991 1.00 90.75 103 LEU A O 1
ATOM 724 N N . ILE A 1 104 ? -7.657 -5.754 5.436 1.00 91.56 104 ILE A N 1
ATOM 725 C CA . ILE A 1 104 ? -8.528 -4.572 5.531 1.00 91.56 104 ILE A CA 1
ATOM 726 C C . ILE A 1 104 ? -9.974 -4.937 5.158 1.00 91.56 104 ILE A C 1
ATOM 728 O O . ILE A 1 104 ? -10.916 -4.526 5.839 1.00 91.56 104 ILE A O 1
ATOM 732 N N . SER A 1 105 ? -10.162 -5.744 4.109 1.00 88.38 105 SER A N 1
ATOM 733 C CA . SER A 1 105 ? -11.488 -6.136 3.611 1.00 88.38 105 SER A CA 1
ATOM 734 C C . SER A 1 105 ? -12.169 -7.213 4.459 1.00 88.38 105 SER A C 1
ATOM 736 O O . SER A 1 105 ? -13.387 -7.386 4.369 1.00 88.38 105 SER A O 1
ATOM 738 N N . ALA A 1 106 ? -11.434 -7.940 5.300 1.00 86.31 106 ALA A N 1
ATOM 739 C CA . ALA A 1 106 ? -12.007 -8.916 6.224 1.00 86.31 106 ALA A CA 1
ATOM 740 C C . ALA A 1 106 ? -12.784 -8.241 7.368 1.00 86.31 106 ALA A C 1
ATOM 742 O O . ALA A 1 106 ? -13.767 -8.798 7.862 1.00 86.31 106 ALA A O 1
ATOM 743 N N . ALA A 1 107 ? -12.401 -7.023 7.757 1.00 82.44 107 ALA A N 1
ATOM 744 C CA . ALA A 1 107 ? -13.019 -6.319 8.871 1.00 82.44 107 ALA A CA 1
ATOM 745 C C . ALA A 1 107 ? -14.426 -5.795 8.541 1.00 82.44 107 ALA A C 1
ATOM 747 O O . ALA A 1 107 ? -14.654 -5.133 7.529 1.00 82.44 107 ALA A O 1
ATOM 748 N N . ASN A 1 108 ? -15.376 -6.006 9.458 1.00 81.25 108 ASN A N 1
ATOM 749 C CA . ASN A 1 108 ? -16.761 -5.534 9.312 1.00 81.25 108 ASN A CA 1
ATOM 750 C C . ASN A 1 108 ? -16.944 -4.034 9.630 1.00 81.25 108 ASN A C 1
ATOM 752 O O . ASN A 1 108 ? -18.057 -3.550 9.799 1.00 81.25 108 ASN A O 1
ATOM 756 N N . THR A 1 109 ? -15.839 -3.300 9.758 1.00 82.50 109 THR A N 1
ATOM 757 C CA . THR A 1 109 ? -15.811 -1.861 10.054 1.00 82.50 109 THR A CA 1
ATOM 758 C C . THR A 1 109 ? -16.086 -1.011 8.818 1.00 82.50 109 THR A C 1
ATOM 760 O O . THR A 1 109 ? -16.550 0.119 8.940 1.00 82.50 109 THR A O 1
ATOM 763 N N . PHE A 1 110 ? -15.799 -1.544 7.630 1.00 81.62 110 PHE A N 1
ATOM 764 C CA . PHE A 1 110 ? -16.022 -0.867 6.359 1.00 81.62 110 PHE A CA 1
ATOM 765 C C . PHE A 1 110 ? -17.330 -1.324 5.713 1.00 81.62 110 PHE A C 1
ATOM 767 O O . PHE A 1 110 ? -17.757 -2.468 5.879 1.00 81.62 110 PHE A O 1
ATOM 774 N N . ALA A 1 111 ? -17.951 -0.433 4.938 1.00 84.69 111 ALA A N 1
ATOM 775 C CA . ALA A 1 111 ? -19.144 -0.764 4.169 1.00 84.69 111 ALA A CA 1
ATOM 776 C C . ALA A 1 111 ? -18.864 -1.917 3.190 1.00 84.69 111 ALA A C 1
ATOM 778 O O . ALA A 1 111 ? -17.756 -2.039 2.663 1.00 84.69 111 ALA A O 1
ATOM 779 N N . LEU A 1 112 ? -19.878 -2.741 2.906 1.00 83.94 112 LEU A N 1
ATOM 780 C CA . LEU A 1 112 ? -19.727 -3.928 2.055 1.00 83.94 112 LEU A CA 1
ATOM 781 C C . LEU A 1 112 ? -19.088 -3.600 0.696 1.00 83.94 112 LEU A C 1
ATOM 783 O O . LEU A 1 112 ? -18.202 -4.320 0.249 1.00 83.94 112 LEU A O 1
ATOM 787 N N . TRP A 1 113 ? -19.474 -2.485 0.073 1.00 80.12 113 TRP A N 1
ATOM 788 C CA . TRP A 1 113 ? -18.913 -2.070 -1.213 1.00 80.12 113 TRP A CA 1
ATOM 789 C C . TRP A 1 113 ? -17.403 -1.771 -1.140 1.00 80.12 113 TRP A C 1
ATOM 791 O O . TRP A 1 113 ? -16.687 -2.158 -2.056 1.00 80.12 113 TRP A O 1
ATOM 801 N N . MET A 1 114 ? -16.897 -1.181 -0.044 1.00 81.38 114 MET A N 1
ATOM 802 C CA . MET A 1 114 ? -15.458 -0.912 0.150 1.00 81.38 114 MET A CA 1
ATOM 803 C C . MET A 1 114 ? -14.670 -2.219 0.245 1.00 81.38 114 MET A C 1
ATOM 805 O O . MET A 1 114 ? -13.586 -2.360 -0.320 1.00 81.38 114 MET A O 1
ATOM 809 N N . ARG A 1 115 ? -15.245 -3.193 0.958 1.00 86.31 115 ARG A N 1
ATOM 810 C CA . ARG A 1 115 ? -14.657 -4.522 1.146 1.00 86.31 115 ARG A CA 1
ATOM 811 C C . ARG A 1 115 ? -14.602 -5.282 -0.178 1.00 86.31 115 ARG A C 1
ATOM 813 O O . ARG A 1 115 ? -13.586 -5.888 -0.492 1.00 86.31 115 ARG A O 1
ATOM 820 N N . LEU A 1 116 ? -15.664 -5.204 -0.983 1.00 86.31 116 LEU A N 1
ATOM 821 C CA . LEU A 1 116 ? -15.695 -5.817 -2.312 1.00 86.31 116 LEU A CA 1
ATOM 822 C C . LEU A 1 116 ? -14.653 -5.198 -3.248 1.00 86.31 116 LEU A C 1
ATOM 824 O O . LEU A 1 116 ? -13.914 -5.938 -3.890 1.00 86.31 116 LEU A O 1
ATOM 828 N N . THR A 1 117 ? -14.531 -3.866 -3.289 1.00 84.38 117 THR A N 1
ATOM 829 C CA . THR A 1 117 ? -13.503 -3.210 -4.114 1.00 84.38 117 THR A CA 1
ATOM 830 C C . THR A 1 117 ? -12.087 -3.583 -3.678 1.00 84.38 117 THR A C 1
ATOM 832 O O . THR A 1 117 ? -11.237 -3.832 -4.530 1.00 84.38 117 THR A O 1
ATOM 835 N N . GLY A 1 118 ? -11.841 -3.692 -2.366 1.00 83.38 118 GLY A N 1
ATOM 836 C CA . GLY A 1 118 ? -10.551 -4.127 -1.827 1.00 83.38 118 GLY A CA 1
ATOM 837 C C . GLY A 1 118 ? -10.218 -5.576 -2.188 1.00 83.38 118 GLY A C 1
ATOM 838 O O . GLY A 1 118 ? -9.099 -5.859 -2.607 1.00 83.38 118 GLY A O 1
ATOM 839 N N . LEU A 1 119 ? -11.194 -6.486 -2.114 1.00 88.81 119 LEU A N 1
ATOM 840 C CA . LEU A 1 119 ? -11.016 -7.881 -2.528 1.00 88.81 119 LEU A CA 1
ATOM 841 C C . LEU A 1 119 ? -10.761 -8.017 -4.031 1.00 88.81 119 LEU A C 1
ATOM 843 O O . LEU A 1 119 ? -9.883 -8.779 -4.426 1.00 88.81 119 LEU A O 1
ATOM 847 N N . ILE A 1 120 ? -11.483 -7.269 -4.869 1.00 87.12 120 ILE A N 1
ATOM 848 C CA . ILE A 1 120 ? -11.249 -7.264 -6.321 1.00 87.12 120 ILE A CA 1
ATOM 849 C C . ILE A 1 120 ? -9.821 -6.794 -6.618 1.00 87.12 120 ILE A C 1
ATOM 851 O O . ILE A 1 120 ? -9.105 -7.458 -7.365 1.00 87.12 120 ILE A O 1
ATOM 855 N N . ALA A 1 121 ? -9.377 -5.699 -5.995 1.00 85.25 121 ALA A N 1
ATOM 856 C CA . ALA A 1 121 ? -8.009 -5.210 -6.143 1.00 85.25 121 ALA A CA 1
ATOM 857 C C . ALA A 1 121 ? -6.967 -6.238 -5.660 1.00 85.25 121 ALA A C 1
ATOM 859 O O . ALA A 1 121 ? -5.974 -6.468 -6.347 1.00 85.25 121 ALA A O 1
ATOM 860 N N . ALA A 1 122 ? -7.219 -6.920 -4.537 1.00 87.75 122 ALA A N 1
ATOM 861 C CA . ALA A 1 122 ? -6.347 -7.986 -4.046 1.00 87.75 122 ALA A CA 1
ATOM 862 C C . AL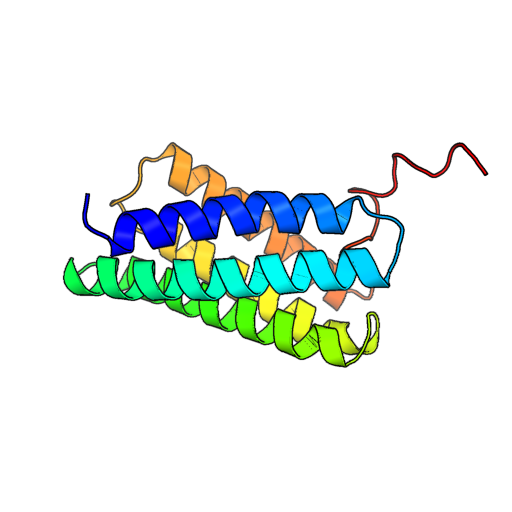A A 1 122 ? -6.213 -9.133 -5.060 1.00 87.75 122 ALA A C 1
ATOM 864 O O . ALA A 1 122 ? -5.102 -9.579 -5.334 1.00 87.75 122 ALA A O 1
ATOM 865 N N . VAL A 1 123 ? -7.325 -9.578 -5.657 1.00 87.06 123 VAL A N 1
ATOM 866 C CA . VAL A 1 123 ? -7.314 -10.615 -6.701 1.00 87.06 123 VAL A CA 1
ATOM 867 C C . VAL A 1 123 ? -6.498 -10.162 -7.907 1.00 87.06 123 VAL A C 1
ATOM 869 O O . VAL A 1 123 ? -5.665 -10.925 -8.388 1.00 87.06 123 VAL A O 1
ATOM 872 N N . LEU A 1 124 ? -6.681 -8.922 -8.370 1.00 85.06 124 LEU A N 1
ATOM 873 C CA . LEU A 1 124 ? -5.909 -8.381 -9.491 1.00 85.06 124 LEU A CA 1
ATOM 874 C C . LEU A 1 124 ? -4.403 -8.382 -9.195 1.00 85.06 124 LEU A C 1
ATOM 876 O O . LEU A 1 124 ? -3.625 -8.814 -10.043 1.00 85.06 124 LEU A O 1
ATOM 880 N N . PHE A 1 125 ? -3.984 -7.989 -7.988 1.00 83.94 125 PHE A N 1
ATOM 881 C CA . PHE A 1 125 ? -2.572 -8.054 -7.598 1.00 83.94 125 PHE A CA 1
ATOM 882 C C . PHE A 1 125 ? -2.036 -9.485 -7.536 1.00 83.94 125 PHE A C 1
ATOM 884 O O . PHE A 1 125 ? -0.934 -9.735 -8.022 1.00 83.94 125 PHE A O 1
ATOM 891 N N . VAL A 1 126 ? -2.808 -10.438 -7.007 1.00 85.69 126 VAL A N 1
ATOM 892 C CA . VAL A 1 126 ? -2.417 -11.859 -6.993 1.00 85.69 126 VAL A CA 1
ATOM 893 C C . VAL A 1 126 ? -2.238 -12.393 -8.413 1.00 85.69 126 VAL A C 1
ATOM 895 O O . VAL A 1 126 ? -1.261 -13.089 -8.684 1.00 85.69 126 VAL A O 1
ATOM 898 N N . VAL A 1 127 ? -3.142 -12.046 -9.331 1.00 83.88 127 VAL A N 1
ATOM 899 C CA . VAL A 1 127 ? -3.019 -12.428 -10.743 1.00 83.88 127 VAL A CA 1
ATOM 900 C C . VAL A 1 127 ? -1.749 -11.824 -11.350 1.00 83.88 127 VAL A C 1
ATOM 902 O O . VAL A 1 127 ? -1.005 -12.543 -12.014 1.00 83.88 127 VAL A O 1
ATOM 905 N N . THR A 1 128 ? -1.438 -10.553 -11.071 1.00 80.50 128 THR A N 1
ATOM 906 C CA . THR A 1 128 ? -0.181 -9.919 -11.507 1.00 80.50 128 THR A CA 1
ATOM 907 C C . THR A 1 128 ? 1.049 -10.663 -10.989 1.00 80.50 128 THR A C 1
ATOM 909 O O . THR A 1 128 ? 1.932 -10.993 -11.779 1.00 80.50 128 THR A O 1
ATOM 912 N N . VAL A 1 129 ? 1.094 -11.000 -9.696 1.00 82.25 129 VAL A N 1
ATOM 913 C CA . VAL A 1 129 ? 2.187 -11.790 -9.100 1.00 82.25 129 VAL A CA 1
ATOM 914 C C . VAL A 1 129 ? 2.330 -13.139 -9.797 1.00 82.25 129 VAL A C 1
ATOM 916 O O . VAL A 1 129 ? 3.432 -13.511 -10.195 1.00 82.25 129 VAL A O 1
ATOM 919 N N . ALA A 1 130 ? 1.222 -13.860 -9.981 1.00 81.50 130 ALA A N 1
ATOM 920 C CA . ALA A 1 130 ? 1.227 -15.167 -10.626 1.00 81.50 130 ALA A CA 1
ATOM 921 C C . ALA A 1 130 ? 1.763 -15.087 -12.063 1.00 81.50 130 ALA A C 1
ATOM 923 O O . ALA A 1 130 ? 2.576 -15.922 -12.452 1.00 81.50 130 ALA A O 1
ATOM 924 N N . MET A 1 131 ? 1.374 -14.061 -12.827 1.00 78.94 131 MET A N 1
ATOM 925 C CA . MET A 1 131 ? 1.888 -13.837 -14.181 1.00 78.94 131 MET A CA 1
ATOM 926 C C . MET A 1 131 ? 3.401 -13.568 -14.195 1.00 78.94 131 MET A C 1
ATOM 928 O O . MET A 1 131 ? 4.103 -14.135 -15.035 1.00 78.94 131 MET A O 1
ATOM 932 N N . VAL A 1 132 ? 3.917 -12.765 -13.254 1.00 76.81 132 VAL A N 1
ATOM 933 C CA . VAL A 1 132 ? 5.365 -12.502 -13.149 1.00 76.81 132 VAL A CA 1
ATOM 934 C C . VAL A 1 132 ? 6.141 -13.769 -12.803 1.00 76.81 132 VAL A C 1
ATOM 936 O O . VAL A 1 132 ? 7.147 -14.071 -13.445 1.00 76.81 132 VAL A O 1
ATOM 939 N N . LEU A 1 133 ? 5.648 -14.556 -11.845 1.00 77.75 133 LEU A N 1
ATOM 940 C CA . LEU A 1 133 ? 6.277 -15.819 -11.448 1.00 77.75 133 LEU A CA 1
ATOM 941 C C . LEU A 1 133 ? 6.223 -16.888 -12.553 1.00 77.75 133 LEU A C 1
ATOM 943 O O . LEU A 1 133 ? 7.110 -17.735 -12.619 1.00 77.75 133 LEU A O 1
ATOM 947 N N . TRP A 1 134 ? 5.233 -16.829 -13.450 1.00 78.25 134 TRP A N 1
ATOM 948 C CA . TRP A 1 134 ? 5.124 -17.711 -14.621 1.00 78.25 134 TRP A CA 1
ATOM 949 C C . TRP A 1 134 ? 5.982 -17.260 -15.819 1.00 78.25 134 TRP A C 1
ATOM 951 O O . TRP A 1 134 ? 5.849 -17.794 -16.919 1.00 78.25 134 TRP A O 1
ATOM 961 N N . GLY A 1 135 ? 6.865 -16.274 -15.629 1.00 65.94 135 GLY A N 1
ATOM 962 C CA . GLY A 1 135 ? 7.837 -15.843 -16.636 1.00 65.94 135 GLY A CA 1
ATOM 963 C C . GLY A 1 135 ? 7.358 -14.733 -17.575 1.00 65.94 135 GLY A C 1
ATOM 964 O O . GLY A 1 135 ? 8.027 -14.469 -18.571 1.00 65.94 135 GLY A O 1
ATOM 965 N N . SER A 1 136 ? 6.236 -14.063 -17.281 1.00 61.06 136 SER A N 1
ATOM 966 C CA . SER A 1 136 ? 5.834 -12.845 -18.001 1.00 61.06 136 SER A CA 1
ATOM 967 C C . SER A 1 136 ? 6.381 -11.609 -17.276 1.00 61.06 136 SER A C 1
ATOM 969 O O . SER A 1 136 ? 5.866 -11.290 -16.206 1.00 61.06 136 SER A O 1
ATOM 971 N N . PRO A 1 137 ? 7.385 -10.878 -17.799 1.00 55.38 137 PRO A N 1
ATOM 972 C CA . PRO A 1 137 ? 7.892 -9.672 -17.148 1.00 55.38 137 PRO A CA 1
ATOM 973 C C . PRO A 1 137 ? 6.835 -8.558 -17.217 1.00 55.38 137 PRO A C 1
ATOM 975 O O . PRO A 1 137 ? 6.762 -7.773 -18.166 1.00 55.38 137 PRO A O 1
ATOM 978 N N . LEU A 1 138 ? 5.957 -8.513 -16.216 1.00 55.03 138 LEU A N 1
ATOM 979 C CA . LEU A 1 138 ? 5.032 -7.409 -16.019 1.00 55.03 138 LEU A CA 1
ATOM 980 C C . LEU A 1 138 ? 5.753 -6.326 -15.229 1.00 55.03 138 LEU A C 1
ATOM 982 O O . LEU A 1 138 ? 5.898 -6.398 -14.012 1.00 55.03 138 LEU A O 1
ATOM 986 N N . LEU A 1 139 ? 6.231 -5.331 -15.962 1.00 57.66 139 LEU A N 1
ATOM 987 C CA . LEU A 1 139 ? 6.647 -4.058 -15.406 1.00 57.66 139 LEU A CA 1
ATOM 988 C C . LEU A 1 139 ? 5.379 -3.236 -15.105 1.00 57.66 139 LEU A C 1
ATOM 990 O O . LEU A 1 139 ? 4.330 -3.502 -15.702 1.00 57.66 139 LEU A O 1
ATOM 994 N N . PRO A 1 140 ? 5.453 -2.189 -14.264 1.00 48.75 140 PRO A N 1
ATOM 995 C CA . PRO A 1 140 ? 4.328 -1.276 -14.005 1.00 48.75 140 PRO A CA 1
ATOM 996 C C . PRO A 1 140 ? 3.715 -0.634 -15.271 1.00 48.75 140 PRO A C 1
ATOM 998 O O . PRO A 1 140 ? 2.676 0.013 -15.211 1.00 48.75 140 PRO A O 1
ATOM 1001 N N . THR A 1 141 ? 4.364 -0.803 -16.426 1.00 52.47 141 THR A N 1
ATOM 1002 C CA . THR A 1 141 ? 3.973 -0.299 -17.746 1.00 52.47 141 THR A CA 1
ATOM 1003 C C . THR A 1 141 ? 3.479 -1.384 -18.716 1.00 52.47 141 THR A C 1
ATOM 1005 O O . THR A 1 141 ? 3.241 -1.081 -19.887 1.00 52.47 141 THR A O 1
ATOM 1008 N N . SER A 1 142 ? 3.377 -2.651 -18.304 1.00 44.50 142 SER A N 1
ATOM 1009 C CA . SER A 1 142 ? 3.085 -3.764 -19.219 1.00 44.50 142 SER A CA 1
ATOM 1010 C C . SER A 1 142 ? 1.619 -3.805 -19.685 1.00 44.50 142 SER A C 1
ATOM 1012 O O . SER A 1 142 ? 0.679 -3.633 -18.915 1.00 44.50 142 SER A O 1
ATOM 1014 N N . ALA A 1 143 ? 1.416 -4.056 -20.982 1.00 48.09 143 ALA A N 1
ATOM 1015 C CA . ALA A 1 143 ? 0.102 -4.271 -21.601 1.00 48.09 143 ALA A CA 1
ATOM 1016 C C . ALA A 1 143 ? -0.526 -5.608 -21.136 1.00 48.09 143 ALA A C 1
ATOM 1018 O O . ALA A 1 143 ? 0.238 -6.536 -20.867 1.00 48.09 143 ALA A O 1
ATOM 1019 N N . PRO A 1 144 ? -1.873 -5.765 -21.082 1.00 49.72 144 PRO A N 1
ATOM 1020 C CA . PRO A 1 144 ? -2.905 -5.016 -21.817 1.00 49.72 144 PRO A CA 1
ATOM 1021 C C . PRO A 1 144 ? -3.532 -3.811 -21.088 1.00 49.72 144 PRO A C 1
ATOM 1023 O O . PRO A 1 144 ? -4.445 -3.191 -21.625 1.00 49.72 144 PRO A O 1
ATOM 1026 N N . LEU A 1 145 ? -3.029 -3.413 -19.922 1.00 48.06 145 LEU A N 1
ATOM 1027 C CA . LEU A 1 145 ? -3.452 -2.200 -19.207 1.00 48.06 145 LEU A CA 1
ATOM 1028 C C . LEU A 1 145 ? -2.176 -1.506 -18.697 1.00 48.06 145 LEU A C 1
ATOM 1030 O O . LEU A 1 145 ? -1.782 -1.823 -17.579 1.00 48.06 145 LEU A O 1
ATOM 1034 N N . PRO A 1 146 ? -1.447 -0.685 -19.499 1.00 49.09 146 PRO A N 1
ATOM 1035 C CA . PRO A 1 146 ? -1.912 0.580 -20.096 1.00 49.09 146 PRO A CA 1
ATOM 1036 C C . PRO A 1 146 ? -1.345 0.899 -21.513 1.00 49.09 146 PRO A C 1
ATOM 1038 O O . PRO A 1 146 ? -1.377 2.045 -21.952 1.00 49.09 146 PRO A O 1
ATOM 1041 N N . ALA A 1 147 ? -0.811 -0.075 -22.266 1.00 44.56 147 ALA A N 1
ATOM 1042 C CA . ALA A 1 147 ? -0.157 0.193 -23.564 1.00 44.56 147 ALA A CA 1
ATOM 1043 C C . ALA A 1 147 ? -1.102 0.245 -24.785 1.00 44.56 147 ALA A C 1
ATOM 1045 O O . ALA A 1 147 ? -0.677 0.615 -25.882 1.00 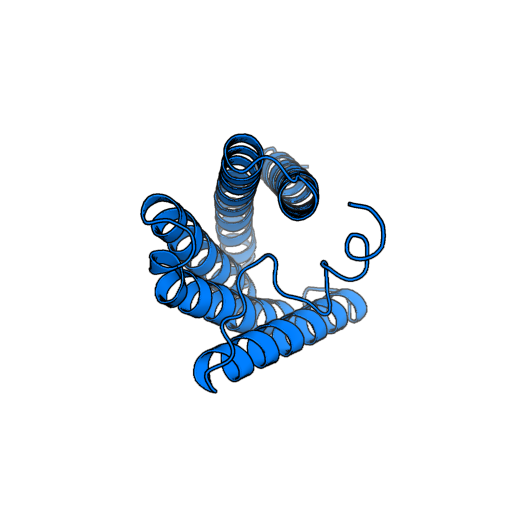44.56 147 ALA A O 1
ATOM 1046 N N . ALA A 1 148 ? -2.383 -0.109 -24.627 1.00 44.12 148 ALA A N 1
ATOM 1047 C CA . ALA A 1 148 ? -3.343 -0.096 -25.737 1.00 44.12 148 ALA A CA 1
ATOM 1048 C C . ALA A 1 148 ? -3.603 1.320 -26.303 1.00 44.12 148 ALA A C 1
ATOM 1050 O O . ALA A 1 148 ? -4.139 1.445 -27.399 1.00 44.12 148 ALA A O 1
ATOM 1051 N N . GLY A 1 149 ? -3.192 2.377 -25.592 1.00 41.28 149 GLY A N 1
ATOM 1052 C CA . GLY A 1 149 ? -3.359 3.768 -26.020 1.00 41.28 149 GLY A CA 1
ATOM 1053 C C . GLY A 1 149 ? -2.270 4.338 -26.941 1.00 41.28 149 GLY A C 1
ATOM 1054 O O . GLY A 1 149 ? -2.492 5.408 -27.493 1.00 41.28 149 GLY A O 1
ATOM 1055 N N . TYR A 1 150 ? -1.118 3.675 -27.126 1.00 45.78 150 TYR A N 1
ATOM 1056 C CA . TYR A 1 150 ? 0.049 4.309 -27.779 1.00 45.78 150 TYR A CA 1
ATOM 1057 C C . TYR A 1 150 ? 0.660 3.554 -28.965 1.00 45.78 150 TYR A C 1
ATOM 1059 O O . TYR A 1 150 ? 1.597 4.053 -29.576 1.00 45.78 150 TYR A O 1
ATOM 1067 N N . ARG A 1 151 ? 0.138 2.383 -29.355 1.00 40.12 151 ARG A N 1
ATOM 1068 C CA . ARG A 1 151 ? 0.695 1.626 -30.497 1.00 40.12 151 ARG A CA 1
ATOM 1069 C C . ARG A 1 151 ? 0.176 2.060 -31.876 1.00 40.12 151 ARG A C 1
ATOM 1071 O O . ARG A 1 151 ? 0.410 1.344 -32.844 1.00 40.12 151 ARG A O 1
ATOM 1078 N N . SER A 1 152 ? -0.544 3.181 -31.971 1.00 40.84 152 SER A N 1
ATOM 1079 C CA . SER A 1 152 ? -1.133 3.668 -33.229 1.00 40.84 152 SER A CA 1
ATOM 1080 C C . SER A 1 152 ? -0.545 4.972 -33.775 1.00 40.84 152 SER A C 1
ATOM 1082 O O . SER A 1 152 ? -0.954 5.364 -34.864 1.00 40.84 152 SER A O 1
ATOM 1084 N N . TRP A 1 153 ? 0.427 5.614 -33.115 1.00 39.50 153 TRP A N 1
ATOM 1085 C CA . TRP A 1 153 ? 1.095 6.801 -33.666 1.00 39.50 153 TRP A CA 1
ATOM 1086 C C . TRP A 1 153 ? 2.570 6.858 -33.236 1.00 39.50 153 TRP A C 1
ATOM 1088 O O . TRP A 1 153 ? 2.844 6.892 -32.037 1.00 39.50 153 TRP A O 1
ATOM 1098 N N . CYS A 1 154 ? 3.458 6.931 -34.239 1.00 38.16 154 CYS A N 1
ATOM 1099 C CA . CYS A 1 154 ? 4.933 6.842 -34.238 1.00 38.16 154 CYS A CA 1
ATOM 1100 C C . CYS A 1 154 ? 5.509 5.427 -34.393 1.00 38.16 154 CYS A C 1
ATOM 1102 O O . CYS A 1 154 ? 5.598 4.681 -33.394 1.00 38.16 154 CYS A O 1
#

Radius of gyration: 16.12 Å; chains: 1; bounding box: 38×34×53 Å

Foldseek 3Di:
DDPLVVLLVVLQVLLVVLQVVLLPDPDPVSSLVSLLSNLVSLLSNLCSQLVVCVVVVNNLLSVLSVLLNVLSVLQNVLSVVDQPSSQVSPLSSLLSLLVSLQSNLVDPPDDVVSSVVSNVSSVVSVVVSVCVVVPNPDTSNDPPPPCPPPPPDD

Secondary structure (DSSP, 8-state):
--HHHHHHHHHHHHHHHHHHHHHH---HHHHHHHHHHHHHHHHHHHHHHHHHHHHTT-HHHHHHHHHHHHHHHHHHHHHTT-TTTTHHHHHHHHHHHHHHHHHHHHSTTS-HHHHHHHHHHHHHHHHHHHHHHTT----TT-TTSSGGGTTT--